Protein AF-A0ABD6IH82-F1 (afdb_monomer_lite)

pLDDT: mean 70.44, std 18.09, range [32.5, 90.94]

Radius of gyration: 16.3 Å; chains: 1; bounding box: 42×31×39 Å

Organism: Mesomycoplasma hyorhinis (NCBI:txid2100)

Structure (mmCIF, N/CA/C/O backbone):
data_AF-A0ABD6IH82-F1
#
_entry.id   AF-A0ABD6IH82-F1
#
loop_
_atom_site.group_PDB
_atom_site.id
_atom_site.type_symbol
_atom_site.label_atom_id
_atom_site.label_alt_id
_atom_site.label_comp_id
_atom_site.label_asym_id
_atom_site.label_entity_id
_atom_site.label_seq_id
_atom_site.pdbx_PDB_ins_code
_atom_site.Cartn_x
_atom_site.Cartn_y
_atom_site.Cartn_z
_atom_site.occupancy
_atom_site.B_iso_or_equiv
_atom_site.auth_seq_id
_atom_site.auth_comp_id
_atom_site.auth_asym_id
_atom_site.auth_atom_id
_atom_site.pdbx_PDB_model_num
ATOM 1 N N . MET A 1 1 ? 7.349 8.602 7.536 1.00 59.72 1 MET A N 1
ATOM 2 C CA . MET A 1 1 ? 7.451 7.784 6.302 1.00 59.72 1 MET A CA 1
ATOM 3 C C . MET A 1 1 ? 8.651 8.190 5.432 1.00 59.72 1 MET A C 1
ATOM 5 O O . MET A 1 1 ? 9.191 7.340 4.739 1.00 59.72 1 MET A O 1
ATOM 9 N N . SER A 1 2 ? 9.125 9.445 5.487 1.00 58.91 2 SER A N 1
ATOM 10 C CA . SER A 1 2 ? 10.232 9.987 4.671 1.00 58.91 2 SER A CA 1
ATOM 11 C C . SER A 1 2 ? 11.617 9.346 4.876 1.00 58.91 2 SER A C 1
ATOM 13 O O . SER A 1 2 ? 12.501 9.559 4.051 1.00 58.91 2 SER A O 1
ATOM 15 N N . THR A 1 3 ? 11.811 8.502 5.889 1.00 71.62 3 THR A N 1
ATOM 16 C CA . THR A 1 3 ? 13.088 7.821 6.177 1.00 71.62 3 THR A CA 1
ATOM 17 C C . THR A 1 3 ? 13.198 6.407 5.590 1.00 71.62 3 THR A C 1
ATOM 19 O O . THR A 1 3 ? 14.271 5.820 5.626 1.00 71.62 3 THR A O 1
ATOM 22 N N . LEU A 1 4 ? 12.127 5.854 5.003 1.00 79.88 4 LEU A N 1
ATOM 23 C CA . LEU A 1 4 ? 12.126 4.483 4.466 1.00 79.88 4 LEU A CA 1
ATOM 24 C C . LEU A 1 4 ? 13.007 4.335 3.216 1.00 79.88 4 LEU A C 1
ATOM 26 O O . LEU A 1 4 ? 12.887 5.124 2.280 1.00 79.88 4 LEU A O 1
ATOM 30 N N . ASN A 1 5 ? 13.841 3.303 3.155 1.00 83.94 5 ASN A N 1
ATOM 31 C CA . ASN A 1 5 ? 14.680 2.998 1.996 1.00 83.94 5 ASN A CA 1
ATOM 32 C C . ASN A 1 5 ? 14.365 1.581 1.516 1.00 83.94 5 ASN A C 1
ATOM 34 O O . ASN A 1 5 ? 14.526 0.656 2.291 1.00 83.94 5 ASN A O 1
ATOM 38 N N . LEU A 1 6 ? 13.938 1.409 0.260 1.00 80.75 6 LEU A N 1
ATOM 39 C CA . LEU A 1 6 ? 13.552 0.104 -0.302 1.00 80.75 6 LEU A CA 1
ATOM 40 C C . LEU A 1 6 ? 14.664 -0.955 -0.210 1.00 80.75 6 LEU A C 1
ATOM 42 O O . LEU A 1 6 ? 14.363 -2.139 -0.180 1.00 80.75 6 LEU A O 1
ATOM 46 N N . TYR A 1 7 ? 15.929 -0.533 -0.180 1.00 83.81 7 TYR A N 1
ATOM 47 C CA . TYR A 1 7 ? 17.094 -1.420 -0.117 1.00 83.81 7 TYR A CA 1
ATOM 48 C C . TYR A 1 7 ? 17.722 -1.479 1.285 1.00 83.81 7 TYR A C 1
ATOM 50 O O . TYR A 1 7 ? 18.913 -1.764 1.412 1.00 83.81 7 TYR A O 1
ATOM 58 N N . SER A 1 8 ? 16.956 -1.126 2.326 1.00 82.06 8 SER A N 1
ATOM 59 C CA . SER A 1 8 ? 17.375 -1.280 3.720 1.00 82.06 8 SER A CA 1
ATOM 60 C C . SER A 1 8 ? 17.322 -2.739 4.165 1.00 82.06 8 SER A C 1
ATOM 62 O O . SER A 1 8 ? 16.533 -3.539 3.655 1.00 82.06 8 SER A O 1
ATOM 64 N N . ASP A 1 9 ? 18.076 -3.050 5.216 1.00 78.38 9 ASP A N 1
ATOM 65 C CA . ASP A 1 9 ? 18.021 -4.363 5.863 1.00 78.38 9 ASP A CA 1
ATOM 66 C C . ASP A 1 9 ? 16.628 -4.698 6.405 1.00 78.38 9 ASP A C 1
ATOM 68 O O . ASP A 1 9 ? 16.255 -5.869 6.441 1.00 78.38 9 ASP A O 1
ATOM 72 N N . SER A 1 10 ? 15.811 -3.691 6.745 1.00 81.44 10 SER A N 1
ATOM 73 C CA . SER A 1 10 ? 14.444 -3.953 7.206 1.00 81.44 10 SER A CA 1
ATOM 74 C C . SER A 1 10 ? 13.550 -4.518 6.098 1.00 81.44 10 SER A C 1
ATOM 76 O O . SER A 1 10 ? 12.783 -5.433 6.379 1.00 81.44 10 SER A O 1
ATOM 78 N N . TYR A 1 11 ? 13.692 -4.094 4.832 1.00 82.00 11 TYR A N 1
ATOM 79 C CA . TYR A 1 11 ? 12.963 -4.727 3.721 1.00 82.00 11 TYR A CA 1
ATOM 80 C C . TYR A 1 11 ? 13.546 -6.079 3.326 1.00 82.00 11 TYR A C 1
ATOM 82 O O . TYR A 1 11 ? 12.783 -6.971 2.952 1.00 82.00 11 TYR A O 1
ATOM 90 N N . ASN A 1 12 ? 14.864 -6.250 3.451 1.00 81.25 12 ASN A N 1
ATOM 91 C CA . ASN A 1 12 ? 15.491 -7.548 3.224 1.00 81.25 12 ASN A CA 1
ATOM 92 C C . ASN A 1 12 ? 14.966 -8.590 4.225 1.00 81.25 12 ASN A C 1
ATOM 94 O O . ASN A 1 12 ? 14.560 -9.682 3.826 1.00 81.25 12 ASN A O 1
ATOM 98 N N . GLY A 1 13 ? 14.874 -8.219 5.508 1.00 80.69 13 GLY A N 1
ATOM 99 C CA . GLY A 1 13 ? 14.257 -9.039 6.551 1.00 80.69 13 GLY A CA 1
ATOM 100 C C . GLY A 1 13 ? 12.751 -9.223 6.355 1.00 80.69 13 GLY A C 1
ATOM 101 O O . GLY A 1 13 ? 12.252 -10.344 6.432 1.00 80.69 13 GLY A O 1
ATOM 102 N N . LEU A 1 14 ? 12.022 -8.148 6.031 1.00 84.12 14 LEU A N 1
ATOM 103 C CA . LEU A 1 14 ? 10.573 -8.190 5.812 1.00 84.12 14 LEU A CA 1
ATOM 104 C C . LEU A 1 14 ? 10.177 -9.128 4.672 1.00 84.12 14 LEU A C 1
ATOM 106 O O . LEU A 1 14 ? 9.120 -9.739 4.753 1.00 84.12 14 LEU A O 1
ATOM 110 N N . LEU A 1 15 ? 10.976 -9.204 3.606 1.00 81.88 15 LEU A N 1
ATOM 111 C CA . LEU A 1 15 ? 10.639 -9.949 2.389 1.00 81.88 15 LEU A CA 1
ATOM 112 C C . LEU A 1 15 ? 11.445 -11.240 2.225 1.00 81.88 15 LEU A C 1
ATOM 114 O O . LEU A 1 15 ? 11.282 -11.936 1.220 1.00 81.88 15 LEU A O 1
ATOM 118 N N . SER A 1 16 ? 12.324 -11.535 3.193 1.00 85.12 16 SER A N 1
ATOM 119 C CA . SER A 1 16 ? 13.281 -12.645 3.127 1.00 85.12 16 SER A CA 1
ATOM 120 C C . SER A 1 16 ? 14.013 -12.676 1.776 1.00 85.12 16 SER A C 1
ATOM 122 O O . SER A 1 16 ? 14.136 -13.718 1.134 1.00 85.12 16 SER A O 1
ATOM 124 N N . ALA A 1 17 ? 14.438 -11.500 1.313 1.00 83.06 17 ALA A N 1
ATOM 125 C CA . ALA A 1 17 ? 15.015 -11.273 -0.007 1.00 83.06 17 ALA A CA 1
ATOM 126 C C . ALA A 1 17 ? 16.213 -10.337 0.088 1.00 83.06 17 ALA A C 1
ATOM 128 O O . ALA A 1 17 ? 16.309 -9.533 1.006 1.00 83.06 17 ALA A O 1
ATOM 129 N N . ASN A 1 18 ? 17.131 -10.428 -0.870 1.00 86.62 18 ASN A N 1
ATOM 130 C CA . ASN A 1 18 ? 18.257 -9.503 -0.948 1.00 86.62 18 ASN A CA 1
ATOM 131 C C . ASN A 1 18 ? 17.944 -8.323 -1.886 1.00 86.62 18 ASN A C 1
ATOM 133 O O . ASN A 1 18 ? 16.991 -8.336 -2.670 1.00 86.62 18 ASN A O 1
ATOM 137 N N . ASN A 1 19 ? 18.816 -7.314 -1.873 1.00 85.94 19 ASN A N 1
ATOM 138 C CA . ASN A 1 19 ? 18.687 -6.136 -2.734 1.00 85.94 19 ASN A CA 1
ATOM 139 C C . ASN A 1 19 ? 18.620 -6.476 -4.236 1.00 85.94 19 ASN A C 1
ATOM 141 O O . ASN A 1 19 ? 17.974 -5.756 -5.000 1.00 85.94 19 ASN A O 1
ATOM 145 N N . THR A 1 20 ? 19.283 -7.547 -4.683 1.00 85.81 20 THR A N 1
ATOM 146 C CA . THR A 1 20 ? 19.250 -8.000 -6.083 1.00 85.81 20 THR A CA 1
ATOM 147 C C . THR A 1 20 ? 17.871 -8.525 -6.462 1.00 85.81 20 THR A C 1
ATOM 149 O O . THR A 1 20 ? 17.366 -8.195 -7.534 1.00 85.81 20 THR A O 1
ATOM 152 N N . ASP A 1 21 ? 17.229 -9.280 -5.578 1.00 84.69 21 ASP A N 1
ATOM 153 C CA . ASP A 1 21 ? 15.867 -9.757 -5.765 1.00 84.69 21 ASP A CA 1
ATOM 154 C C . ASP A 1 21 ? 14.880 -8.588 -5.748 1.00 84.69 21 ASP A C 1
ATOM 156 O O . ASP A 1 21 ? 14.118 -8.422 -6.699 1.00 84.69 21 ASP A O 1
ATOM 160 N N . LEU A 1 22 ? 14.977 -7.672 -4.780 1.00 83.44 22 LEU A N 1
ATOM 161 C CA . LEU A 1 22 ? 14.116 -6.481 -4.723 1.00 83.44 22 LEU A CA 1
ATOM 162 C C . LEU A 1 22 ? 14.184 -5.623 -5.995 1.00 83.44 22 LEU A C 1
ATOM 164 O O . LEU A 1 22 ? 13.160 -5.111 -6.460 1.00 83.44 22 LEU A O 1
ATOM 168 N N . LYS A 1 23 ? 15.364 -5.508 -6.616 1.00 85.25 23 LYS A N 1
ATOM 169 C CA . LYS A 1 23 ? 15.526 -4.808 -7.902 1.00 85.25 23 LYS A CA 1
ATOM 170 C C . LYS A 1 23 ? 14.705 -5.441 -9.032 1.00 85.25 23 LYS A C 1
ATOM 172 O O . LYS A 1 23 ? 14.200 -4.696 -9.872 1.00 85.25 23 LYS A O 1
ATOM 177 N N . LYS A 1 24 ? 14.490 -6.764 -9.030 1.00 83.19 24 LYS A N 1
ATOM 178 C CA . LYS A 1 24 ? 13.675 -7.477 -10.039 1.00 83.19 24 LYS A CA 1
ATOM 179 C C . LYS A 1 24 ? 12.186 -7.115 -9.983 1.00 83.19 24 LYS A C 1
ATOM 181 O O . LYS A 1 24 ? 11.457 -7.404 -10.925 1.00 83.19 24 LYS A O 1
ATOM 186 N N . LEU A 1 25 ? 11.719 -6.465 -8.912 1.00 80.00 25 LEU A N 1
ATOM 187 C CA . LEU A 1 25 ? 10.339 -5.968 -8.823 1.00 80.00 25 LEU A CA 1
ATOM 188 C C . LEU A 1 25 ? 10.145 -4.612 -9.509 1.00 80.00 25 LEU A C 1
ATOM 190 O O . LEU A 1 25 ? 9.008 -4.174 -9.682 1.00 80.00 25 LEU A O 1
ATOM 194 N N . PHE A 1 26 ? 11.237 -3.935 -9.883 1.00 84.19 26 PHE A N 1
ATOM 195 C CA . PHE A 1 26 ? 11.218 -2.632 -10.553 1.00 84.19 26 PHE A CA 1
ATOM 196 C C . PHE A 1 26 ? 10.407 -1.559 -9.799 1.00 84.19 26 PHE A C 1
ATOM 198 O O . PHE A 1 26 ? 9.746 -0.719 -10.413 1.00 84.19 26 PHE A O 1
ATOM 205 N N . LEU A 1 27 ? 10.466 -1.575 -8.460 1.00 86.56 27 LEU A N 1
ATOM 206 C CA . LEU A 1 27 ? 9.664 -0.697 -7.596 1.00 86.56 27 LEU A CA 1
ATOM 207 C C . LEU A 1 27 ? 10.336 0.627 -7.238 1.00 86.56 27 LEU A C 1
ATOM 209 O O . LEU A 1 27 ? 9.680 1.469 -6.650 1.00 86.56 27 LEU A O 1
ATOM 213 N N . LYS A 1 28 ? 11.612 0.867 -7.572 1.00 89.06 28 LYS A N 1
ATOM 214 C CA . LYS A 1 28 ? 12.347 2.060 -7.091 1.00 89.06 28 LYS A CA 1
ATOM 215 C C . LYS A 1 28 ? 11.585 3.375 -7.322 1.00 89.06 28 LYS A C 1
ATOM 217 O O . LYS A 1 28 ? 11.458 4.180 -6.403 1.00 89.06 28 LYS A O 1
ATOM 222 N N . LYS A 1 29 ? 11.059 3.579 -8.537 1.00 88.56 29 LYS A N 1
ATOM 223 C CA . LYS A 1 29 ? 10.294 4.785 -8.893 1.00 88.56 29 LYS A CA 1
ATOM 224 C C . LYS A 1 29 ? 8.963 4.853 -8.135 1.00 88.56 29 LYS A C 1
ATOM 226 O O . LYS A 1 29 ? 8.728 5.823 -7.420 1.00 88.56 29 LYS A O 1
ATOM 231 N N . SER A 1 30 ? 8.138 3.806 -8.233 1.00 87.75 30 SER A N 1
ATOM 232 C CA . SER A 1 30 ? 6.827 3.773 -7.572 1.00 87.75 30 SER A CA 1
ATOM 233 C C . SER A 1 30 ? 6.945 3.827 -6.048 1.00 87.75 30 SER A C 1
ATOM 235 O O . SER A 1 30 ? 6.080 4.396 -5.392 1.00 87.75 30 SER A O 1
ATOM 237 N N . PHE A 1 31 ? 8.025 3.299 -5.475 1.00 90.94 31 PHE A N 1
ATOM 238 C CA . PHE A 1 31 ? 8.319 3.354 -4.049 1.00 90.94 31 PHE A CA 1
ATOM 239 C C . PHE A 1 31 ? 8.603 4.768 -3.575 1.00 90.94 31 PHE A C 1
ATOM 241 O O . PHE A 1 31 ? 8.020 5.200 -2.586 1.00 90.94 31 PHE A O 1
ATOM 248 N N . ASN A 1 32 ? 9.439 5.518 -4.293 1.00 90.69 32 ASN A N 1
ATOM 249 C CA . ASN A 1 32 ? 9.712 6.909 -3.942 1.00 90.69 32 ASN A CA 1
ATOM 250 C C . ASN A 1 32 ? 8.440 7.767 -4.012 1.00 90.69 32 ASN A C 1
ATOM 252 O O . ASN A 1 32 ? 8.164 8.527 -3.086 1.00 90.69 32 ASN A O 1
ATOM 256 N N . GLU A 1 33 ? 7.631 7.590 -5.058 1.00 90.62 33 GLU A N 1
ATOM 257 C CA . GLU A 1 33 ? 6.341 8.277 -5.205 1.00 90.62 33 GLU A CA 1
ATOM 258 C C . GLU A 1 33 ? 5.363 7.900 -4.080 1.00 90.62 33 GLU A C 1
ATOM 260 O O . GLU A 1 33 ? 4.746 8.765 -3.454 1.00 90.62 33 GLU A O 1
ATOM 265 N N . THR A 1 34 ? 5.258 6.603 -3.777 1.00 90.12 34 THR A N 1
ATOM 266 C CA . THR A 1 34 ? 4.372 6.084 -2.728 1.00 90.12 34 THR A CA 1
ATOM 267 C C . THR A 1 34 ? 4.808 6.571 -1.362 1.00 90.12 34 THR A C 1
ATOM 269 O O . THR A 1 34 ? 3.975 7.016 -0.592 1.00 90.12 34 THR A O 1
ATOM 272 N N . LYS A 1 35 ? 6.102 6.542 -1.051 1.00 88.56 35 LYS A N 1
ATOM 273 C CA . LYS A 1 35 ? 6.659 6.973 0.234 1.00 88.56 35 LYS A CA 1
ATOM 274 C C . LYS A 1 35 ? 6.299 8.422 0.574 1.00 88.56 35 LYS A C 1
ATOM 276 O O . LYS A 1 35 ? 6.031 8.715 1.740 1.00 88.56 35 LYS A O 1
ATOM 281 N N . ILE A 1 36 ? 6.272 9.304 -0.428 1.00 89.62 36 ILE A N 1
ATOM 282 C CA . ILE A 1 36 ? 5.869 10.710 -0.277 1.00 89.62 36 ILE A CA 1
ATOM 283 C C . ILE A 1 36 ? 4.368 10.803 0.035 1.00 89.62 36 ILE A C 1
ATOM 285 O O . ILE A 1 36 ? 3.977 11.495 0.972 1.00 89.62 36 ILE A O 1
ATOM 289 N N . LYS A 1 37 ? 3.534 10.052 -0.695 1.00 88.25 37 LYS A N 1
ATOM 290 C CA . LYS A 1 37 ? 2.063 10.087 -0.579 1.00 88.25 37 LYS A CA 1
ATOM 291 C C . LYS A 1 37 ? 1.477 9.085 0.423 1.00 88.25 37 LYS A C 1
ATOM 293 O O . LYS A 1 37 ? 0.268 9.044 0.625 1.00 88.25 37 LYS A O 1
ATOM 298 N N . ALA A 1 38 ? 2.306 8.271 1.074 1.00 86.81 38 ALA A N 1
ATOM 299 C CA . ALA A 1 38 ? 1.860 7.124 1.864 1.00 86.81 38 ALA A CA 1
ATOM 300 C C . ALA A 1 38 ? 0.945 7.540 3.013 1.00 86.81 38 ALA A C 1
ATOM 302 O O . ALA A 1 38 ? -0.054 6.878 3.270 1.00 86.81 38 ALA A O 1
ATOM 303 N N . LYS A 1 39 ? 1.271 8.655 3.680 1.00 86.31 39 LYS A N 1
ATOM 304 C CA . LYS A 1 39 ? 0.459 9.192 4.778 1.00 86.31 39 LYS A CA 1
ATOM 305 C C . LYS A 1 39 ? -0.956 9.534 4.302 1.00 86.31 39 LYS A C 1
ATOM 307 O O . LYS A 1 39 ? -1.915 9.173 4.971 1.00 86.31 39 LYS A O 1
ATOM 312 N N . GLU A 1 40 ? -1.068 10.182 3.147 1.00 89.44 40 GLU A N 1
ATOM 313 C CA . GLU A 1 40 ? -2.345 10.565 2.544 1.00 89.44 40 GLU A CA 1
ATOM 314 C C . GLU A 1 40 ? -3.145 9.333 2.109 1.00 89.44 40 GLU A C 1
ATOM 316 O O . GLU A 1 40 ? -4.287 9.165 2.522 1.00 89.44 40 GLU A O 1
ATOM 321 N N . ILE A 1 41 ? -2.527 8.415 1.356 1.00 86.88 41 ILE A N 1
ATOM 322 C CA . ILE 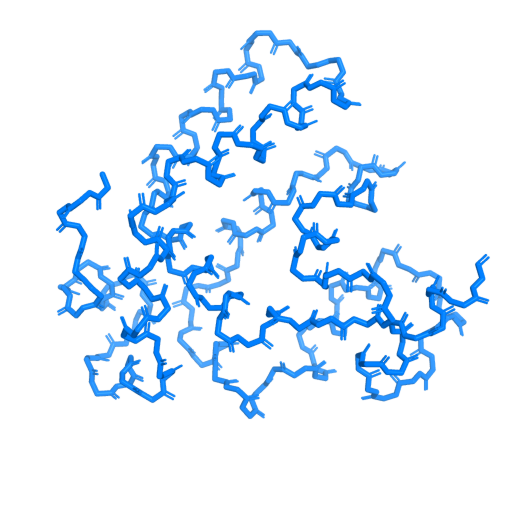A 1 41 ? -3.198 7.203 0.863 1.00 86.88 41 ILE A CA 1
ATOM 323 C C . ILE A 1 41 ? -3.716 6.360 2.033 1.00 86.88 41 ILE A C 1
ATOM 325 O O . ILE A 1 41 ? -4.879 5.970 2.042 1.00 86.88 41 ILE A O 1
ATOM 329 N N . ILE A 1 42 ? -2.874 6.103 3.037 1.00 87.62 42 ILE A N 1
ATOM 330 C CA . ILE A 1 42 ? -3.253 5.307 4.210 1.00 87.62 42 ILE A CA 1
ATOM 331 C C . ILE A 1 42 ? -4.347 6.012 5.019 1.00 87.62 42 ILE A C 1
ATOM 333 O O . ILE A 1 42 ? -5.275 5.346 5.469 1.00 87.62 42 ILE A O 1
ATOM 337 N N . SER A 1 43 ? -4.282 7.339 5.169 1.00 87.50 43 SER A N 1
ATOM 338 C CA . SER A 1 43 ? -5.344 8.101 5.834 1.00 87.50 43 SER A CA 1
ATOM 339 C C . SER A 1 43 ? -6.665 8.030 5.072 1.00 87.50 43 SER A C 1
ATOM 341 O O . SER A 1 43 ? -7.708 7.882 5.697 1.00 87.50 43 SER A O 1
ATOM 343 N N . ASN A 1 44 ? -6.641 8.102 3.740 1.00 88.31 44 ASN A N 1
ATOM 344 C CA . ASN A 1 44 ? -7.851 7.995 2.924 1.00 88.31 44 ASN A CA 1
ATOM 345 C C . ASN A 1 44 ? -8.473 6.605 3.051 1.00 88.31 44 ASN A C 1
ATOM 347 O O . ASN A 1 44 ? -9.684 6.490 3.211 1.00 88.31 44 ASN A O 1
ATOM 351 N N . ILE A 1 45 ? -7.643 5.556 3.032 1.00 83.38 45 ILE A N 1
ATOM 352 C CA . ILE A 1 45 ? -8.083 4.181 3.279 1.00 83.38 45 ILE A CA 1
ATOM 353 C C . ILE A 1 45 ? -8.711 4.096 4.678 1.00 83.38 45 ILE A C 1
ATOM 355 O O . ILE A 1 45 ? -9.856 3.678 4.800 1.00 83.38 45 ILE A O 1
ATOM 359 N N . PHE A 1 46 ? -8.017 4.560 5.721 1.00 84.62 46 PHE A N 1
ATOM 360 C CA . PHE A 1 46 ? -8.523 4.566 7.097 1.00 84.62 46 PHE A CA 1
ATOM 361 C C . PHE A 1 46 ? -9.878 5.279 7.224 1.00 84.62 46 PHE A C 1
ATOM 363 O O . PHE A 1 46 ? -10.833 4.684 7.715 1.00 84.62 46 PHE A O 1
ATOM 370 N N . ASN A 1 47 ? -9.988 6.511 6.723 1.00 84.50 47 ASN A N 1
ATOM 371 C CA . ASN A 1 47 ? -11.216 7.307 6.793 1.00 84.50 47 ASN A CA 1
ATOM 372 C C . ASN A 1 47 ? -12.368 6.650 6.029 1.00 84.50 47 ASN A C 1
ATOM 374 O O . ASN A 1 47 ? -13.494 6.624 6.516 1.00 84.50 47 ASN A O 1
ATOM 378 N N . PHE A 1 48 ? -12.090 6.073 4.858 1.00 80.25 48 PHE A N 1
ATOM 379 C CA . PHE A 1 48 ? -13.082 5.311 4.109 1.00 80.25 48 PHE A CA 1
ATOM 380 C C . PHE A 1 48 ? -13.636 4.140 4.934 1.00 80.25 48 PHE A C 1
ATOM 382 O O . PHE A 1 48 ? -14.848 3.939 4.974 1.00 80.25 48 PHE A O 1
ATOM 389 N N . TYR A 1 49 ? -12.787 3.398 5.651 1.00 74.00 49 TYR A N 1
ATOM 390 C CA . TYR A 1 49 ? -13.243 2.308 6.525 1.00 74.00 49 TYR A CA 1
ATOM 391 C C . TYR A 1 49 ? -14.040 2.795 7.728 1.00 74.00 49 TYR A C 1
ATOM 393 O O . TYR A 1 49 ? -15.105 2.253 8.009 1.00 74.00 49 TYR A O 1
ATOM 401 N N . VAL A 1 50 ? -13.548 3.830 8.407 1.00 76.19 50 VAL A N 1
ATOM 402 C CA . VAL A 1 50 ? -14.222 4.417 9.571 1.00 76.19 50 VAL A CA 1
ATOM 403 C C . VAL A 1 50 ? -15.613 4.942 9.206 1.00 76.19 50 VAL A C 1
ATOM 405 O O . VAL A 1 50 ? -16.537 4.810 9.998 1.00 76.19 50 VAL A O 1
ATOM 408 N N . ASN A 1 51 ? -15.767 5.518 8.012 1.00 77.19 51 ASN A N 1
ATOM 409 C CA . ASN A 1 51 ? -17.035 6.093 7.562 1.00 77.19 51 ASN A CA 1
ATOM 410 C C . ASN A 1 51 ? -17.976 5.052 6.936 1.00 77.19 51 ASN A C 1
ATOM 412 O O . ASN A 1 51 ? -19.190 5.227 6.979 1.00 77.19 51 ASN A O 1
ATOM 416 N N . SER A 1 52 ? -17.439 3.990 6.324 1.00 66.56 52 SER A N 1
ATOM 417 C CA . SER A 1 52 ? -18.248 2.940 5.681 1.00 66.56 52 SER A CA 1
ATOM 418 C C . SER A 1 52 ? -18.818 1.923 6.670 1.00 66.56 52 SER A C 1
ATOM 420 O O . SER A 1 52 ? -19.816 1.269 6.370 1.00 66.56 52 SER A O 1
ATOM 422 N N . VAL A 1 53 ? -18.200 1.778 7.843 1.00 62.50 53 VAL A N 1
ATOM 423 C CA . VAL A 1 53 ? -18.604 0.831 8.882 1.00 62.50 53 VAL A CA 1
ATOM 424 C C . VAL A 1 53 ? -18.670 1.601 10.197 1.00 62.50 53 VAL A C 1
ATOM 426 O O . VAL A 1 53 ? -17.662 2.158 10.609 1.00 62.50 53 VAL A O 1
ATOM 429 N N . ASN A 1 54 ? -19.821 1.614 10.878 1.00 63.38 54 ASN A N 1
ATOM 430 C CA . ASN A 1 54 ? -19.972 2.180 12.229 1.00 63.38 54 ASN A CA 1
ATOM 431 C C . ASN A 1 54 ? -19.093 1.413 13.242 1.00 63.38 54 ASN A C 1
ATOM 433 O O . ASN A 1 54 ? -19.577 0.538 13.963 1.00 63.38 54 ASN A O 1
ATOM 437 N N . ILE A 1 55 ? -17.785 1.676 13.241 1.00 72.94 55 ILE A N 1
ATOM 438 C CA . ILE A 1 55 ? -16.797 1.029 14.106 1.00 72.94 55 ILE A CA 1
ATOM 439 C C . ILE A 1 55 ? -16.633 1.795 15.418 1.00 72.94 55 ILE A C 1
ATOM 441 O O . ILE A 1 55 ? -16.697 3.026 15.448 1.00 72.94 55 ILE A O 1
ATOM 445 N N . THR A 1 56 ? -16.405 1.057 16.504 1.00 81.12 56 THR A N 1
ATOM 446 C CA . THR A 1 56 ? -16.191 1.629 17.841 1.00 81.12 56 THR A CA 1
ATOM 447 C C . THR A 1 56 ? -14.843 2.347 17.929 1.00 81.12 56 THR A C 1
ATOM 449 O O . THR A 1 56 ? -13.940 2.103 17.123 1.00 81.12 56 THR A O 1
ATOM 452 N N . ASP A 1 57 ? -14.662 3.211 18.927 1.00 83.88 57 ASP A N 1
ATOM 453 C CA . ASP A 1 57 ? -13.389 3.917 19.117 1.00 83.88 57 ASP A CA 1
ATOM 454 C C . ASP A 1 57 ? -12.220 2.955 19.395 1.00 83.88 57 ASP A C 1
ATOM 456 O O . ASP A 1 57 ? -11.140 3.124 18.824 1.00 83.88 57 ASP A O 1
ATOM 460 N N . ASP A 1 58 ? -12.465 1.856 20.114 1.00 84.94 58 ASP A N 1
ATOM 461 C CA . ASP A 1 58 ? -11.493 0.768 20.291 1.00 84.94 58 ASP A CA 1
ATOM 462 C C . ASP A 1 58 ? -11.046 0.157 18.954 1.00 84.94 58 ASP A C 1
ATOM 464 O O . ASP A 1 58 ? -9.870 -0.154 18.750 1.00 84.94 58 ASP A O 1
ATOM 468 N N . GLN A 1 59 ? -11.975 -0.018 18.008 1.00 81.25 59 GLN A N 1
ATOM 469 C CA . GLN A 1 59 ? -11.669 -0.553 16.680 1.00 81.25 59 GLN A CA 1
ATOM 470 C C . GLN A 1 59 ? -10.846 0.439 15.854 1.00 81.25 59 GLN A C 1
ATOM 472 O O . GLN A 1 59 ? -9.894 0.026 15.186 1.00 81.25 59 GLN A O 1
ATOM 477 N N . LYS A 1 60 ? -11.147 1.742 15.946 1.00 83.94 60 LYS A N 1
ATOM 478 C CA . LYS A 1 60 ? -10.336 2.798 15.317 1.00 83.94 60 LYS A CA 1
ATOM 479 C C . LYS A 1 60 ? -8.912 2.797 15.868 1.00 83.94 60 LYS A C 1
ATOM 481 O O . LYS A 1 60 ? -7.958 2.846 15.090 1.00 83.94 60 LYS A O 1
ATOM 486 N N . GLN A 1 61 ? -8.757 2.693 17.190 1.00 86.50 61 GLN A N 1
ATOM 487 C CA . GLN A 1 61 ? -7.446 2.679 17.835 1.00 86.50 61 GLN A CA 1
ATOM 488 C C . GLN A 1 61 ? -6.633 1.443 17.436 1.00 86.50 61 GLN A C 1
ATOM 490 O O . GLN A 1 61 ? -5.471 1.575 17.052 1.00 86.50 61 GLN A O 1
ATOM 495 N N . ARG A 1 62 ? -7.244 0.250 17.439 1.00 85.38 62 ARG A N 1
ATOM 496 C CA . ARG A 1 62 ? -6.590 -0.986 16.969 1.00 85.38 62 ARG A CA 1
ATOM 497 C C . ARG A 1 62 ? -6.130 -0.871 15.519 1.00 85.38 62 ARG A C 1
ATOM 499 O O . ARG A 1 62 ? -5.005 -1.255 15.204 1.00 85.38 62 ARG A O 1
ATOM 506 N N . LEU A 1 63 ? -6.964 -0.303 14.647 1.00 83.81 63 LEU A N 1
ATOM 507 C CA . LEU A 1 63 ? -6.617 -0.093 13.245 1.00 83.81 63 LEU A CA 1
ATOM 508 C C . LEU A 1 63 ? -5.444 0.889 13.087 1.00 83.81 63 LEU A C 1
ATOM 510 O O . LEU A 1 63 ? -4.514 0.620 12.325 1.00 83.81 63 LEU A O 1
ATOM 514 N N . ALA A 1 64 ? -5.442 1.992 13.839 1.00 87.31 64 ALA A N 1
ATOM 515 C CA . ALA A 1 64 ? -4.348 2.962 13.833 1.00 87.31 64 ALA A CA 1
ATOM 516 C C . ALA A 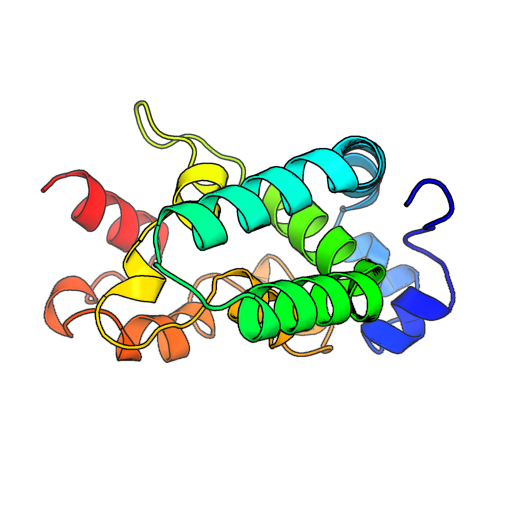1 64 ? -3.021 2.347 14.315 1.00 87.31 64 ALA A C 1
ATOM 518 O O . ALA A 1 64 ? -1.979 2.548 13.681 1.00 87.31 64 ALA A O 1
ATOM 519 N N . THR A 1 65 ? -3.053 1.550 15.387 1.00 89.25 65 THR A N 1
ATOM 520 C CA . THR A 1 65 ? -1.884 0.808 15.884 1.00 89.25 65 THR A CA 1
ATOM 521 C C . THR A 1 65 ? -1.369 -0.175 14.835 1.00 89.25 65 THR A C 1
ATOM 523 O O . THR A 1 65 ? -0.186 -0.138 14.494 1.00 89.25 65 THR A O 1
ATOM 526 N N . LYS A 1 66 ? -2.263 -0.958 14.217 1.00 87.06 66 LYS A N 1
ATOM 527 C CA . LYS A 1 66 ? -1.906 -1.926 13.171 1.00 87.06 66 LYS A CA 1
ATOM 528 C C . LYS A 1 66 ? -1.234 -1.254 11.967 1.00 87.06 66 LYS A C 1
ATOM 530 O O . LYS A 1 66 ? -0.232 -1.759 11.459 1.00 87.06 66 LYS A O 1
ATOM 535 N N . ILE A 1 67 ? -1.723 -0.086 11.539 1.00 87.94 67 ILE A N 1
ATOM 536 C CA . ILE A 1 67 ? -1.092 0.725 10.484 1.00 87.94 67 ILE A CA 1
ATOM 537 C C . ILE A 1 67 ? 0.320 1.166 10.889 1.00 87.94 67 ILE A C 1
ATOM 539 O O . ILE A 1 67 ? 1.248 1.095 10.080 1.00 87.94 67 ILE A O 1
ATOM 543 N N . LYS A 1 68 ? 0.490 1.643 12.127 1.00 88.31 68 LYS A N 1
ATOM 544 C CA . LYS A 1 68 ? 1.775 2.141 12.635 1.00 88.31 68 LYS A CA 1
ATOM 545 C C . LYS A 1 68 ? 2.827 1.031 12.689 1.00 88.31 68 LYS A C 1
ATOM 547 O O . LYS A 1 68 ? 3.959 1.260 12.260 1.00 88.31 68 LYS A O 1
ATOM 552 N N . GLU A 1 69 ? 2.445 -0.148 13.170 1.00 89.94 69 GLU A N 1
ATOM 553 C CA . GLU A 1 69 ? 3.311 -1.329 13.274 1.00 89.94 69 GLU A CA 1
ATOM 554 C C . GLU A 1 69 ? 3.704 -1.881 11.898 1.00 89.94 69 GLU A C 1
ATOM 556 O O . GLU A 1 69 ? 4.842 -2.288 11.694 1.00 89.94 69 GLU A O 1
ATOM 561 N N . ASN A 1 70 ? 2.801 -1.810 10.915 1.00 87.62 70 ASN A N 1
ATOM 562 C CA . ASN A 1 70 ? 3.005 -2.386 9.581 1.00 87.62 70 ASN A CA 1
ATOM 563 C C . ASN A 1 70 ? 3.369 -1.351 8.506 1.00 87.62 70 ASN A C 1
ATOM 565 O O . ASN A 1 70 ? 3.234 -1.613 7.308 1.00 87.62 70 ASN A O 1
ATOM 569 N N . LYS A 1 71 ? 3.843 -0.167 8.909 1.00 87.81 71 LYS A N 1
ATOM 570 C CA . LYS A 1 71 ? 4.107 0.970 8.010 1.00 87.81 71 LYS A CA 1
ATOM 571 C C . LYS A 1 71 ? 4.993 0.614 6.808 1.00 87.81 71 LYS A C 1
ATOM 573 O O . LYS A 1 71 ? 4.740 1.078 5.702 1.00 87.81 71 LYS A O 1
ATOM 578 N N . GLU A 1 72 ? 6.020 -0.207 7.014 1.00 87.88 72 GLU A N 1
ATOM 579 C CA . GLU A 1 72 ? 6.994 -0.578 5.978 1.00 87.88 72 GLU A CA 1
ATOM 580 C C . GLU A 1 72 ? 6.346 -1.500 4.949 1.00 87.88 72 GLU A C 1
ATOM 582 O O . GLU A 1 72 ? 6.349 -1.223 3.750 1.00 87.88 72 GLU A O 1
ATOM 587 N N . LYS A 1 73 ? 5.661 -2.534 5.440 1.00 85.75 73 LYS A N 1
ATOM 588 C CA . LYS A 1 73 ? 4.899 -3.470 4.619 1.00 85.75 73 LYS A CA 1
ATOM 589 C C . LYS A 1 73 ? 3.817 -2.774 3.799 1.00 85.75 73 LYS A C 1
ATOM 591 O O . LYS A 1 73 ? 3.714 -3.010 2.598 1.00 85.75 73 LYS A O 1
ATOM 596 N N . LEU A 1 74 ? 3.066 -1.860 4.414 1.00 87.44 74 LEU A N 1
ATOM 597 C CA . LEU A 1 74 ? 2.049 -1.070 3.722 1.00 87.44 74 LEU A CA 1
ATOM 598 C C . LEU A 1 74 ? 2.653 -0.213 2.606 1.00 87.44 74 LEU A C 1
ATOM 600 O O . LEU A 1 74 ? 2.137 -0.219 1.491 1.00 87.44 74 LEU A O 1
ATOM 604 N N . VAL A 1 75 ? 3.761 0.489 2.864 1.00 90.62 75 VAL A N 1
ATOM 605 C CA . VAL A 1 75 ? 4.434 1.292 1.831 1.00 90.62 75 VAL A CA 1
ATOM 606 C C . VAL A 1 75 ? 4.927 0.408 0.690 1.00 90.62 75 VAL A C 1
ATOM 608 O O . VAL A 1 75 ? 4.698 0.750 -0.470 1.00 90.62 75 VAL A O 1
ATOM 611 N N . PHE A 1 76 ? 5.540 -0.739 0.980 1.00 88.31 76 PHE A N 1
ATOM 612 C CA . PHE A 1 76 ? 5.986 -1.675 -0.051 1.00 88.31 76 PHE A CA 1
ATOM 613 C C . PHE A 1 76 ? 4.830 -2.187 -0.915 1.00 88.31 76 PHE A C 1
ATOM 615 O O . PHE A 1 76 ? 4.888 -2.080 -2.140 1.00 88.31 76 PHE A O 1
ATOM 622 N N . ILE A 1 77 ? 3.747 -2.665 -0.300 1.00 83.88 77 ILE A N 1
ATOM 623 C CA . ILE A 1 77 ? 2.599 -3.202 -1.038 1.00 83.88 77 ILE A CA 1
ATOM 624 C C . ILE A 1 77 ? 1.906 -2.106 -1.849 1.00 83.88 77 ILE A C 1
ATOM 626 O O . ILE A 1 77 ? 1.576 -2.322 -3.012 1.00 83.88 77 ILE A O 1
ATOM 630 N N . LEU A 1 78 ? 1.732 -0.904 -1.297 1.00 88.19 78 LEU A N 1
ATOM 631 C CA . LEU A 1 78 ? 1.184 0.224 -2.055 1.00 88.19 78 LEU A CA 1
ATOM 632 C C . LEU A 1 78 ? 2.081 0.595 -3.245 1.00 88.19 78 LEU A C 1
ATOM 634 O O . LEU A 1 78 ? 1.576 0.909 -4.322 1.00 88.19 78 LEU A O 1
ATOM 638 N N . SER A 1 79 ? 3.402 0.492 -3.091 1.00 88.38 79 SER A N 1
ATOM 639 C CA . SER A 1 79 ? 4.367 0.708 -4.179 1.00 88.38 79 SER A CA 1
ATOM 640 C C . SER A 1 79 ? 4.253 -0.356 -5.265 1.00 88.38 79 SER A C 1
ATOM 642 O O . SER A 1 79 ? 4.374 -0.048 -6.455 1.00 88.38 79 SER A O 1
ATOM 644 N N . TYR A 1 80 ? 3.991 -1.597 -4.856 1.00 83.75 80 TYR A N 1
ATOM 645 C CA . TYR A 1 80 ? 3.724 -2.721 -5.741 1.00 83.75 80 TYR A CA 1
ATOM 646 C C . TYR A 1 80 ? 2.418 -2.529 -6.524 1.00 83.75 80 TYR A C 1
ATOM 648 O O . TYR A 1 80 ? 2.417 -2.602 -7.754 1.00 83.75 80 TYR A O 1
ATOM 656 N N . LEU A 1 81 ? 1.328 -2.167 -5.837 1.00 82.50 81 LEU A N 1
ATOM 657 C CA . LEU A 1 81 ? 0.044 -1.834 -6.458 1.00 82.50 81 LEU A CA 1
ATOM 658 C C . LEU A 1 81 ? 0.168 -0.646 -7.418 1.00 82.50 81 LEU A C 1
ATOM 660 O O . LEU A 1 81 ? -0.365 -0.689 -8.524 1.00 82.50 81 LEU A O 1
ATOM 664 N N . ASN A 1 82 ? 0.927 0.388 -7.047 1.00 85.19 82 ASN A N 1
ATOM 665 C CA . ASN A 1 82 ? 1.195 1.527 -7.923 1.00 85.19 82 ASN A CA 1
ATOM 666 C C . ASN A 1 82 ? 1.953 1.135 -9.200 1.00 85.19 82 ASN A C 1
ATOM 668 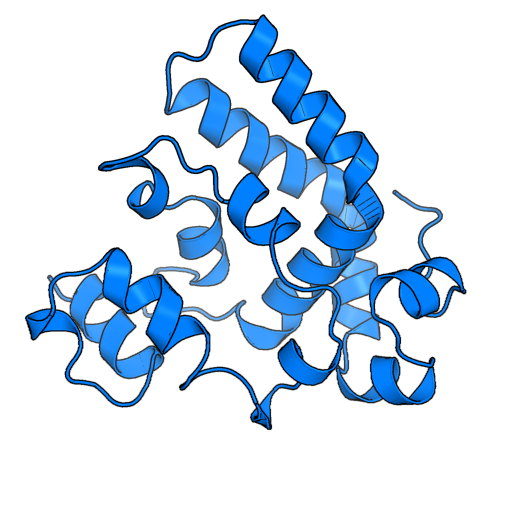O O . ASN A 1 82 ? 1.722 1.737 -10.245 1.00 85.19 82 ASN A O 1
ATOM 672 N N . ARG A 1 83 ? 2.837 0.133 -9.144 1.00 83.75 83 ARG A N 1
ATOM 673 C CA . ARG A 1 83 ? 3.632 -0.299 -10.303 1.00 83.75 83 ARG A CA 1
ATOM 674 C C . ARG A 1 83 ? 2.878 -1.232 -11.247 1.00 83.75 83 ARG A C 1
ATOM 676 O O . ARG A 1 83 ? 3.075 -1.126 -12.458 1.00 83.75 83 ARG A O 1
ATOM 683 N N . TRP A 1 84 ? 2.097 -2.158 -10.692 1.00 80.06 84 TRP A N 1
ATOM 684 C CA . TRP A 1 84 ? 1.546 -3.299 -11.434 1.00 80.06 84 TRP A CA 1
ATOM 685 C C . TRP A 1 84 ? 0.021 -3.281 -11.565 1.00 80.06 84 TRP A C 1
ATOM 687 O O . TRP A 1 84 ? -0.513 -3.918 -12.465 1.00 80.06 84 TRP A O 1
ATOM 697 N N . PHE A 1 85 ? -0.681 -2.521 -10.720 1.00 74.19 85 PHE A N 1
ATOM 698 C CA . PHE A 1 85 ? -2.148 -2.497 -10.662 1.00 74.19 85 PHE A CA 1
ATOM 699 C C . PHE A 1 85 ? -2.751 -1.094 -10.846 1.00 74.19 85 PHE A C 1
ATOM 701 O O . PHE A 1 85 ? -3.968 -0.923 -10.798 1.00 74.19 85 PHE A O 1
ATOM 708 N N . ASN A 1 86 ? -1.927 -0.074 -11.095 1.00 80.19 86 ASN A N 1
ATOM 709 C CA . ASN A 1 86 ? -2.376 1.297 -11.338 1.00 80.19 86 ASN A CA 1
ATOM 710 C C . ASN A 1 86 ? -2.700 1.545 -12.817 1.00 80.19 86 ASN A C 1
ATOM 712 O O . ASN A 1 86 ? -2.032 2.333 -13.484 1.00 80.19 86 ASN A O 1
ATOM 716 N N . PHE A 1 87 ? -3.717 0.860 -13.324 1.00 73.75 87 PHE A N 1
ATOM 717 C CA . PHE A 1 87 ? -4.213 1.030 -14.687 1.00 73.75 87 PHE A CA 1
ATOM 718 C C . PHE A 1 87 ? -5.703 1.377 -14.682 1.00 73.75 87 PHE A C 1
ATOM 720 O O . PHE A 1 87 ? -6.418 1.113 -13.710 1.00 73.75 87 PHE A O 1
ATOM 727 N N . ASN A 1 88 ? -6.160 1.989 -15.771 1.00 74.06 88 ASN A N 1
ATOM 728 C CA . ASN A 1 88 ? -7.561 2.342 -15.954 1.00 74.06 88 ASN A CA 1
ATOM 729 C C . ASN A 1 88 ? -8.276 1.250 -16.756 1.00 74.06 88 ASN A C 1
ATOM 731 O O . ASN A 1 88 ? -7.724 0.712 -17.714 1.00 74.06 88 ASN A O 1
ATOM 735 N N . ILE A 1 89 ? -9.510 0.950 -16.365 1.00 58.78 89 ILE A N 1
ATOM 736 C CA . ILE A 1 89 ? -10.471 0.159 -17.132 1.00 58.78 89 ILE A CA 1
ATOM 737 C C . ILE A 1 89 ? -11.653 1.089 -17.407 1.00 58.78 89 ILE A C 1
ATOM 739 O O . ILE A 1 89 ? -12.356 1.495 -16.477 1.00 58.78 89 ILE A O 1
ATOM 743 N N . ASN A 1 90 ? -11.866 1.454 -18.672 1.00 78.38 90 ASN A N 1
ATOM 744 C CA . ASN A 1 90 ? -12.829 2.485 -19.066 1.00 78.38 90 ASN A CA 1
ATOM 745 C C . ASN A 1 90 ? -12.613 3.776 -18.242 1.00 78.38 90 ASN A C 1
ATOM 747 O O . ASN A 1 90 ? -11.529 4.356 -18.265 1.00 78.38 90 ASN A O 1
ATOM 751 N N . ARG A 1 91 ? -13.628 4.199 -17.476 1.00 77.62 91 ARG A N 1
ATOM 752 C CA . ARG A 1 91 ? -13.600 5.386 -16.603 1.00 77.62 91 ARG A CA 1
ATOM 753 C C . ARG A 1 91 ? -13.097 5.131 -15.174 1.00 77.62 91 ARG A C 1
ATOM 755 O O . ARG A 1 91 ? -13.083 6.058 -14.371 1.00 77.62 91 ARG A O 1
ATOM 762 N N . TRP A 1 92 ? -12.719 3.900 -14.828 1.00 70.56 92 TRP A N 1
ATOM 763 C CA . TRP A 1 92 ? -12.365 3.508 -13.460 1.00 70.56 92 TRP A CA 1
ATOM 764 C C . TRP A 1 92 ? -10.878 3.186 -13.326 1.00 70.56 92 TRP A C 1
ATOM 766 O O . TRP A 1 92 ? -10.315 2.470 -14.149 1.00 70.56 92 TRP A O 1
ATOM 776 N N . ASN A 1 93 ? -10.236 3.654 -12.253 1.00 80.19 93 ASN A N 1
ATOM 777 C CA . ASN A 1 93 ? -8.876 3.237 -11.907 1.00 80.19 93 ASN A CA 1
ATOM 778 C C . ASN A 1 93 ? -8.916 1.965 -11.045 1.00 80.19 93 ASN A C 1
ATOM 780 O O . ASN A 1 93 ? -9.513 1.969 -9.965 1.00 80.19 93 ASN A O 1
ATOM 784 N N . PHE A 1 94 ? -8.265 0.890 -11.501 1.00 73.00 94 PHE A N 1
ATOM 785 C CA . PHE A 1 94 ? -8.343 -0.425 -10.859 1.00 73.00 94 PHE A CA 1
ATOM 786 C C . PHE A 1 94 ? -7.769 -0.428 -9.439 1.00 73.00 94 PHE A C 1
ATOM 788 O O . PHE A 1 94 ? -8.390 -0.957 -8.521 1.00 73.00 94 PHE A O 1
ATOM 795 N N . LYS A 1 95 ? -6.611 0.207 -9.231 1.00 82.38 95 LYS A N 1
ATOM 796 C CA . LYS A 1 95 ? -6.009 0.346 -7.900 1.00 82.38 95 LYS A CA 1
ATOM 797 C C . LYS A 1 95 ? -6.962 1.045 -6.932 1.00 82.38 95 LYS A C 1
ATOM 799 O O . LYS A 1 95 ? -7.144 0.569 -5.817 1.00 82.38 95 LYS A O 1
ATOM 804 N N . ASN A 1 96 ? -7.570 2.155 -7.347 1.00 83.56 96 ASN A N 1
ATOM 805 C CA . ASN A 1 96 ? -8.513 2.875 -6.495 1.00 83.56 96 ASN A CA 1
ATOM 806 C C . ASN A 1 96 ? -9.745 2.015 -6.194 1.00 83.56 96 ASN A C 1
ATOM 808 O O . ASN A 1 96 ? -10.154 1.929 -5.041 1.00 83.56 96 ASN A O 1
ATOM 812 N N . TRP A 1 97 ? -10.288 1.317 -7.193 1.00 78.12 97 TRP A N 1
ATOM 813 C CA . TRP A 1 97 ? -11.373 0.365 -6.970 1.00 78.12 97 TRP A CA 1
ATOM 814 C C . TRP A 1 97 ? -10.976 -0.727 -5.964 1.00 78.12 97 TRP A C 1
ATOM 816 O O . TRP A 1 97 ? -11.715 -0.982 -5.024 1.00 78.12 97 TRP A O 1
ATOM 826 N N . LEU A 1 98 ? -9.782 -1.315 -6.074 1.00 75.12 98 LEU A N 1
ATOM 827 C CA . LEU A 1 98 ? -9.308 -2.329 -5.127 1.00 75.12 98 LEU A CA 1
ATOM 828 C C . LEU A 1 98 ? -9.201 -1.781 -3.693 1.00 75.12 98 LEU A C 1
ATOM 830 O O . LEU A 1 98 ? -9.626 -2.447 -2.754 1.00 75.12 98 LEU A O 1
ATOM 834 N N . LEU A 1 99 ? -8.647 -0.576 -3.525 1.00 79.75 99 LEU A N 1
ATOM 835 C CA . LEU A 1 99 ? -8.416 0.038 -2.212 1.00 79.75 99 LEU A CA 1
ATOM 836 C C . LEU A 1 99 ? -9.702 0.529 -1.530 1.00 79.75 99 LEU A C 1
ATOM 838 O O . LEU A 1 99 ? -9.773 0.515 -0.302 1.00 79.75 99 LEU A O 1
ATOM 842 N N . PHE A 1 100 ? -10.696 0.951 -2.313 1.00 77.94 100 PHE A N 1
ATOM 843 C CA . PHE A 1 100 ? -11.924 1.592 -1.828 1.00 77.94 100 PHE A CA 1
ATOM 844 C C . PHE A 1 100 ? -13.200 0.812 -2.184 1.00 77.94 100 PHE A C 1
ATOM 846 O O . PHE A 1 100 ? -14.300 1.354 -2.122 1.00 77.94 100 PHE A O 1
ATOM 853 N N . SER A 1 101 ? -13.093 -0.455 -2.591 1.00 72.56 101 SER A N 1
ATOM 854 C CA . SER A 1 101 ? -14.280 -1.278 -2.845 1.00 72.56 101 SER A CA 1
ATOM 855 C C . SER A 1 101 ? -14.862 -1.825 -1.545 1.00 72.56 101 SER A C 1
ATOM 857 O O . SER A 1 101 ? -14.163 -2.389 -0.705 1.00 72.56 101 SER A O 1
ATOM 859 N N . ASN A 1 102 ? -16.190 -1.773 -1.440 1.00 59.56 102 ASN A N 1
ATOM 860 C CA . ASN A 1 102 ? -16.945 -2.425 -0.365 1.00 59.56 102 ASN A CA 1
ATOM 861 C C . ASN A 1 102 ? -17.038 -3.955 -0.530 1.00 59.56 102 ASN A C 1
ATOM 863 O O . ASN A 1 102 ? -17.709 -4.614 0.262 1.00 59.56 102 ASN A O 1
ATOM 867 N N . TRP A 1 103 ? -16.375 -4.540 -1.537 1.00 56.88 103 TRP A N 1
ATOM 868 C CA . TRP A 1 103 ? -16.393 -5.985 -1.795 1.00 56.88 103 TRP A CA 1
ATOM 869 C C . TRP A 1 103 ? -15.884 -6.791 -0.590 1.00 56.88 103 TRP A C 1
ATOM 871 O O . TRP A 1 103 ? -16.431 -7.844 -0.270 1.00 56.88 103 TRP A O 1
ATOM 881 N N . PHE A 1 104 ? -14.896 -6.261 0.134 1.00 55.72 104 PHE A N 1
ATOM 882 C CA . PHE A 1 104 ? -14.348 -6.892 1.339 1.00 55.72 104 PHE A CA 1
ATOM 883 C C . PHE A 1 104 ? -15.261 -6.779 2.569 1.00 55.72 104 PHE A C 1
ATOM 885 O O . PHE A 1 104 ? -15.095 -7.540 3.515 1.00 55.72 104 PHE A O 1
ATOM 892 N N . ASN A 1 105 ? -16.258 -5.888 2.535 1.00 52.56 105 ASN A N 1
ATOM 893 C CA . ASN A 1 105 ? -17.135 -5.587 3.667 1.00 52.56 105 ASN A CA 1
ATOM 894 C C . ASN A 1 105 ? -18.460 -6.371 3.654 1.00 52.56 105 ASN A C 1
ATOM 896 O O . ASN A 1 105 ? -19.209 -6.291 4.624 1.00 52.56 105 ASN A O 1
ATOM 900 N N . LYS A 1 106 ? -18.786 -7.109 2.579 1.00 47.69 106 LYS A N 1
ATOM 901 C CA . LYS A 1 106 ? -20.158 -7.609 2.358 1.00 47.69 106 LYS A CA 1
ATOM 902 C C . LYS A 1 106 ? -20.609 -8.702 3.338 1.00 47.69 106 LYS A C 1
ATOM 904 O O . LYS A 1 106 ? -21.765 -8.682 3.730 1.00 47.69 106 LYS A O 1
ATOM 909 N N . ASN A 1 107 ? -19.722 -9.613 3.760 1.00 43.78 107 ASN A N 1
ATOM 910 C CA . ASN A 1 107 ? -20.112 -10.783 4.578 1.00 43.78 107 ASN A CA 1
ATOM 911 C C . ASN A 1 107 ? -19.241 -11.029 5.826 1.00 43.78 107 ASN A C 1
ATOM 913 O O . ASN A 1 107 ? -19.620 -11.789 6.714 1.00 43.78 107 ASN A O 1
ATOM 917 N N . LYS A 1 108 ? -18.074 -10.388 5.919 1.00 49.59 108 LYS A N 1
ATOM 918 C CA . LYS A 1 108 ? -17.202 -10.335 7.100 1.00 49.59 108 LYS A CA 1
ATOM 919 C C . LYS A 1 108 ? -16.551 -8.958 7.060 1.00 49.59 108 LYS A C 1
ATOM 921 O O . LYS A 1 108 ? -16.205 -8.513 5.976 1.00 49.59 108 LYS A O 1
ATOM 926 N N . LYS A 1 109 ? -16.403 -8.274 8.194 1.00 55.53 109 LYS A N 1
ATOM 927 C CA . LYS A 1 109 ? -15.738 -6.960 8.297 1.00 55.53 109 LYS A CA 1
ATOM 928 C C . LYS A 1 109 ? -14.225 -7.090 8.030 1.00 55.53 109 LYS A C 1
ATOM 930 O O . LYS A 1 109 ? -13.427 -6.870 8.932 1.00 55.53 109 LYS A O 1
ATOM 935 N N . VAL A 1 110 ? -13.826 -7.558 6.849 1.00 58.75 110 VAL A N 1
ATOM 936 C CA . VAL A 1 110 ? -12.421 -7.742 6.482 1.00 58.75 110 VAL A CA 1
ATOM 937 C C . VAL A 1 110 ? -11.964 -6.454 5.824 1.00 58.75 110 VAL A C 1
ATOM 939 O O . VAL A 1 110 ? -12.438 -6.094 4.753 1.00 58.75 110 VAL A O 1
ATOM 942 N N . LEU A 1 111 ? -11.054 -5.735 6.471 1.00 69.00 111 LEU A N 1
ATOM 943 C CA . LEU A 1 111 ? -10.534 -4.486 5.931 1.00 69.00 111 LEU A CA 1
ATOM 944 C C . LEU A 1 111 ? -9.522 -4.813 4.822 1.00 69.00 111 LEU A C 1
ATOM 946 O O . LEU A 1 111 ? -8.715 -5.732 4.981 1.00 69.00 111 LEU A O 1
ATOM 950 N N . ILE A 1 112 ? -9.466 -4.039 3.727 1.00 74.12 112 ILE A N 1
ATOM 951 C CA . ILE A 1 112 ? -8.363 -4.189 2.751 1.00 74.12 112 ILE A CA 1
ATOM 952 C C . ILE A 1 112 ? -7.011 -4.047 3.451 1.00 74.12 112 ILE A C 1
ATOM 954 O O . ILE A 1 112 ? -6.064 -4.728 3.092 1.00 74.12 112 ILE A O 1
ATOM 958 N N . LEU A 1 113 ? -6.921 -3.205 4.486 1.00 76.44 113 LEU A N 1
ATOM 959 C CA . LEU A 1 113 ? -5.707 -3.047 5.281 1.00 76.44 113 LEU A CA 1
ATOM 960 C C . LEU A 1 113 ? -5.299 -4.356 5.951 1.00 76.44 113 LEU A C 1
ATOM 962 O O . LEU A 1 113 ? -4.116 -4.682 5.935 1.00 76.44 113 LEU A O 1
ATOM 966 N N . ASP A 1 114 ? -6.257 -5.125 6.467 1.00 75.31 114 ASP A N 1
ATOM 967 C CA . ASP A 1 114 ? -5.982 -6.454 7.009 1.00 75.31 114 ASP A CA 1
ATOM 968 C C . ASP A 1 114 ? -5.473 -7.375 5.909 1.00 75.31 114 ASP A C 1
ATOM 970 O O . ASP A 1 114 ? -4.424 -7.985 6.064 1.00 75.31 114 ASP A O 1
ATOM 974 N N . TYR A 1 115 ? -6.133 -7.382 4.749 1.00 74.31 115 TYR A N 1
ATOM 975 C CA . TYR A 1 115 ? -5.698 -8.193 3.617 1.00 74.31 115 TYR A CA 1
ATOM 976 C C . TYR A 1 115 ? -4.269 -7.865 3.160 1.00 74.31 115 TYR A C 1
ATOM 978 O O . TYR A 1 115 ? -3.482 -8.779 2.916 1.00 74.31 115 TYR A O 1
ATOM 986 N N . LEU A 1 116 ? -3.925 -6.578 3.036 1.00 77.25 116 LEU A N 1
ATOM 987 C CA . LEU A 1 116 ? -2.587 -6.139 2.633 1.00 77.25 116 LEU A CA 1
ATOM 988 C C . LEU A 1 116 ? -1.556 -6.540 3.695 1.00 77.25 116 LEU A C 1
ATOM 990 O O . LEU A 1 116 ? -0.499 -7.069 3.365 1.00 77.25 116 LEU A O 1
ATOM 994 N N . ILE A 1 117 ? -1.863 -6.342 4.975 1.00 77.94 117 ILE A N 1
ATOM 995 C CA . ILE A 1 117 ? -0.953 -6.695 6.071 1.00 77.94 117 ILE A CA 1
ATOM 996 C C . ILE A 1 117 ? -0.772 -8.212 6.189 1.00 77.94 117 ILE A C 1
ATOM 998 O O . ILE A 1 117 ? 0.331 -8.664 6.492 1.00 77.94 117 ILE A O 1
ATOM 1002 N N . ASP A 1 118 ? -1.794 -8.997 5.866 1.00 74.69 118 ASP A N 1
ATOM 1003 C CA . ASP A 1 118 ? -1.761 -10.459 5.916 1.00 74.69 118 ASP A CA 1
ATOM 1004 C C . ASP A 1 118 ? -1.115 -11.091 4.668 1.00 74.69 118 ASP A C 1
ATOM 1006 O O . ASP A 1 118 ? -0.999 -12.318 4.580 1.00 74.69 118 ASP A O 1
ATOM 1010 N N . LEU A 1 119 ? -0.689 -10.294 3.675 1.00 70.81 119 LEU A N 1
ATOM 1011 C CA . LEU A 1 119 ?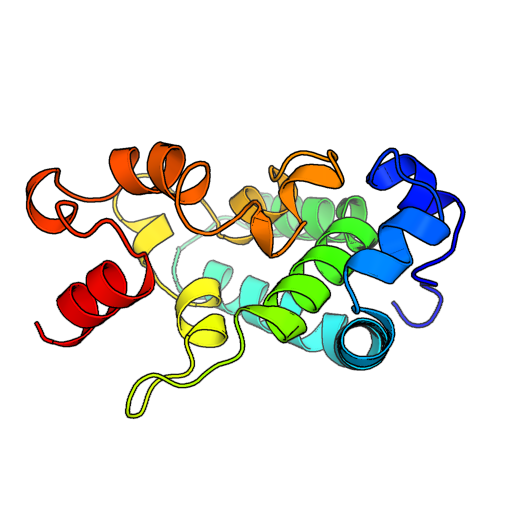 0.053 -10.829 2.532 1.00 70.81 119 LEU A CA 1
ATOM 1012 C C . LEU A 1 119 ? 1.363 -11.476 3.010 1.00 70.81 119 LEU A C 1
ATOM 1014 O O . LEU A 1 119 ? 2.076 -10.876 3.811 1.00 70.81 119 LEU A O 1
ATOM 1018 N N . PRO A 1 120 ? 1.722 -12.680 2.539 1.00 67.50 120 PRO A N 1
ATOM 1019 C CA . PRO A 1 120 ? 2.949 -13.344 2.945 1.00 67.50 120 PRO A CA 1
ATOM 1020 C C . PRO A 1 120 ? 4.188 -12.489 2.694 1.00 67.50 120 PRO A C 1
ATOM 1022 O O . PRO A 1 120 ? 4.295 -11.774 1.700 1.00 67.50 120 PRO A O 1
ATOM 1025 N N . ASN A 1 121 ? 5.159 -12.626 3.584 1.00 76.75 121 ASN A N 1
ATOM 1026 C CA . ASN A 1 121 ? 6.456 -11.962 3.513 1.00 76.75 121 ASN A CA 1
ATOM 1027 C C . ASN A 1 121 ? 7.413 -12.622 2.497 1.00 76.75 121 ASN A C 1
ATOM 1029 O O . ASN A 1 121 ? 8.605 -12.361 2.517 1.00 76.75 121 ASN A O 1
ATOM 1033 N N . ASP A 1 122 ? 6.920 -13.494 1.616 1.00 76.06 122 ASP A N 1
ATOM 1034 C CA . ASP A 1 122 ? 7.742 -14.166 0.608 1.00 76.06 122 ASP A CA 1
ATOM 1035 C C . ASP A 1 122 ? 7.818 -13.318 -0.665 1.00 76.06 122 ASP A C 1
ATOM 1037 O O . ASP A 1 122 ? 6.831 -13.161 -1.391 1.00 76.06 122 ASP A O 1
ATOM 1041 N N . PHE A 1 123 ? 9.014 -12.802 -0.951 1.00 68.31 123 PHE A N 1
ATOM 1042 C CA . PHE A 1 123 ? 9.330 -12.047 -2.159 1.00 68.31 123 PHE A CA 1
ATOM 1043 C C . PHE A 1 123 ? 8.805 -12.678 -3.458 1.00 68.31 123 PHE A C 1
ATOM 1045 O O . PHE A 1 123 ? 8.333 -11.953 -4.339 1.00 68.31 123 PHE A O 1
ATOM 1052 N N . LYS A 1 124 ? 8.854 -14.012 -3.595 1.00 70.00 124 LYS A N 1
ATOM 1053 C CA . LYS A 1 124 ? 8.436 -14.705 -4.827 1.00 70.00 124 LYS A CA 1
ATOM 1054 C C . LYS A 1 124 ? 6.972 -14.441 -5.164 1.00 70.00 124 LYS A C 1
ATOM 1056 O O . LYS A 1 124 ? 6.614 -14.419 -6.340 1.00 70.00 124 LYS A O 1
ATOM 1061 N N . GLN A 1 125 ? 6.142 -14.168 -4.157 1.00 67.81 125 GLN A N 1
ATOM 1062 C CA . GLN A 1 125 ? 4.740 -13.809 -4.356 1.00 67.81 125 GLN A CA 1
ATOM 1063 C C . GLN A 1 125 ? 4.550 -12.460 -5.047 1.00 67.81 125 GLN A C 1
ATOM 1065 O O . GLN A 1 125 ? 3.515 -12.225 -5.655 1.00 67.81 125 GLN A O 1
ATOM 1070 N N . TYR A 1 126 ? 5.548 -11.585 -5.008 1.00 70.12 126 TYR A N 1
ATOM 1071 C CA . TYR A 1 126 ? 5.474 -10.271 -5.633 1.00 70.12 126 TYR A CA 1
ATOM 1072 C C . TYR A 1 126 ? 6.088 -10.267 -7.042 1.00 70.12 126 TYR A C 1
ATOM 1074 O O . TYR A 1 126 ? 6.046 -9.253 -7.732 1.00 70.12 126 TYR A O 1
ATOM 1082 N N . LEU A 1 127 ? 6.635 -11.376 -7.547 1.00 64.25 127 LEU A N 1
ATOM 1083 C CA . LEU A 1 127 ? 7.193 -11.392 -8.902 1.00 64.25 127 LEU A CA 1
ATOM 1084 C C . LEU A 1 127 ? 6.084 -11.257 -9.970 1.00 64.25 127 LEU A C 1
ATOM 1086 O O . LEU A 1 127 ? 5.119 -12.024 -9.939 1.00 64.25 127 LEU A O 1
ATOM 1090 N N . PRO A 1 128 ? 6.221 -10.352 -10.963 1.00 57.97 128 PRO A N 1
ATOM 1091 C CA . PRO A 1 128 ? 5.175 -10.094 -11.966 1.00 57.97 128 PRO A CA 1
ATOM 1092 C C . PRO A 1 128 ? 4.745 -11.338 -12.754 1.00 57.97 128 PRO A C 1
ATOM 1094 O O . PRO A 1 128 ? 3.572 -11.505 -13.078 1.00 57.97 128 PRO A O 1
ATOM 1097 N N . HIS A 1 129 ? 5.686 -12.245 -13.028 1.00 56.59 129 HIS A N 1
ATOM 1098 C CA . HIS A 1 129 ? 5.426 -13.493 -13.751 1.00 56.59 129 HIS A CA 1
ATOM 1099 C C . HIS A 1 129 ? 4.747 -14.571 -12.888 1.00 56.59 129 HIS A C 1
ATOM 1101 O O . HIS A 1 129 ? 4.292 -15.583 -13.414 1.00 56.59 129 HIS A O 1
ATOM 1107 N N . TRP A 1 130 ? 4.704 -14.396 -11.564 1.00 49.38 130 TRP A N 1
ATOM 1108 C CA . TRP A 1 130 ? 4.136 -15.373 -10.634 1.00 49.38 130 TRP A CA 1
ATOM 1109 C C . TRP A 1 130 ? 2.674 -15.053 -10.267 1.00 49.38 130 TRP A C 1
ATOM 1111 O O . TRP A 1 130 ? 1.994 -15.893 -9.678 1.00 49.38 130 TRP A O 1
ATOM 1121 N N . TYR A 1 131 ? 2.158 -13.869 -10.637 1.00 49.22 131 TYR A N 1
ATOM 1122 C CA . TYR A 1 131 ? 0.972 -13.305 -9.983 1.00 49.22 131 TYR A CA 1
ATOM 1123 C C . TYR A 1 131 ? -0.019 -12.553 -10.896 1.00 49.22 131 TYR A C 1
ATOM 1125 O O . TYR A 1 131 ? -0.256 -11.356 -10.739 1.00 49.22 131 TYR A O 1
ATOM 1133 N N . PRO A 1 132 ? -0.757 -13.275 -11.759 1.00 45.94 132 PRO A N 1
ATOM 1134 C CA . PRO A 1 132 ? -2.201 -13.020 -11.680 1.00 45.94 132 PRO A CA 1
ATOM 1135 C C . PRO A 1 132 ? -3.110 -14.253 -11.648 1.00 45.94 132 PRO A C 1
ATOM 1137 O O . PRO A 1 132 ? -4.310 -14.078 -11.468 1.00 45.94 132 PRO A O 1
ATOM 1140 N N . SER A 1 133 ? -2.616 -15.490 -11.796 1.00 44.19 133 SER A N 1
ATOM 1141 C CA . SER A 1 133 ? -3.522 -16.636 -12.023 1.00 44.19 133 SER A CA 1
ATOM 1142 C C . SER A 1 133 ? -3.717 -17.600 -10.851 1.00 44.19 133 SER A C 1
ATOM 1144 O O . SER A 1 133 ? -4.734 -18.289 -10.836 1.00 44.19 133 SER A O 1
ATOM 1146 N N . ARG A 1 134 ? -2.798 -17.697 -9.874 1.00 39.03 134 ARG A N 1
ATOM 1147 C CA . ARG A 1 134 ? -2.860 -18.771 -8.853 1.00 39.03 134 ARG A CA 1
ATOM 1148 C C . ARG A 1 134 ? -3.115 -18.304 -7.419 1.00 39.03 134 ARG A C 1
ATOM 1150 O O . ARG A 1 134 ? -3.875 -18.956 -6.710 1.00 39.03 134 ARG A O 1
ATOM 1157 N N . TYR A 1 135 ? -2.555 -17.173 -6.997 1.00 41.41 135 TYR A N 1
ATOM 1158 C CA . TYR A 1 135 ? -2.767 -16.683 -5.631 1.00 41.41 135 TYR A CA 1
ATOM 1159 C C . TYR A 1 135 ? -4.070 -15.893 -5.474 1.00 41.41 135 TYR A C 1
ATOM 1161 O O . TYR A 1 135 ? -4.877 -16.200 -4.597 1.00 41.41 135 TYR A O 1
ATOM 1169 N N . TYR A 1 136 ? -4.334 -14.941 -6.380 1.00 43.94 136 TYR A N 1
ATOM 1170 C CA . TYR A 1 136 ? -5.640 -14.278 -6.449 1.00 43.94 136 TYR A CA 1
ATOM 1171 C C . TYR A 1 136 ? -6.762 -15.292 -6.697 1.00 43.94 136 TYR A C 1
ATOM 1173 O O . TYR A 1 136 ? -7.831 -15.155 -6.120 1.00 43.94 136 TYR A O 1
ATOM 1181 N N . LYS A 1 137 ? -6.487 -16.368 -7.448 1.00 39.50 137 LYS A N 1
ATOM 1182 C CA . LYS A 1 137 ? -7.400 -17.500 -7.641 1.00 39.50 137 LYS A CA 1
ATOM 1183 C C . LYS A 1 137 ? -7.903 -18.081 -6.325 1.00 39.50 137 LYS A C 1
ATOM 1185 O O . LYS A 1 137 ? -9.103 -18.101 -6.115 1.00 39.50 137 LYS A O 1
ATOM 1190 N N . ASN A 1 138 ? -7.023 -18.475 -5.409 1.00 40.41 138 ASN A N 1
ATOM 1191 C CA . ASN A 1 138 ? -7.459 -19.173 -4.197 1.00 40.41 138 ASN A CA 1
ATOM 1192 C C . ASN A 1 138 ? -8.168 -18.263 -3.176 1.00 40.41 138 ASN A C 1
ATOM 1194 O O . ASN A 1 138 ? -9.071 -18.732 -2.488 1.00 40.41 138 ASN A O 1
ATOM 1198 N N . LYS A 1 139 ? -7.800 -16.975 -3.073 1.00 42.09 139 LYS A N 1
ATOM 1199 C CA . LYS A 1 139 ? -8.452 -16.046 -2.127 1.00 42.09 139 LYS A CA 1
ATOM 1200 C C . LYS A 1 139 ? -9.695 -15.351 -2.695 1.00 42.09 139 LYS A C 1
ATOM 1202 O O . LYS A 1 139 ? -10.632 -15.129 -1.940 1.00 42.09 139 LYS A O 1
ATOM 1207 N N . ILE A 1 140 ? -9.752 -15.047 -3.995 1.00 39.75 140 ILE A N 1
ATOM 1208 C CA . ILE A 1 140 ? -10.939 -14.436 -4.629 1.00 39.75 140 ILE A CA 1
ATOM 1209 C C . ILE A 1 140 ? -12.046 -15.483 -4.846 1.00 39.75 140 ILE A C 1
ATOM 1211 O O . ILE A 1 140 ? -13.223 -15.164 -4.697 1.00 39.75 140 ILE A O 1
ATOM 1215 N N . GLN A 1 141 ? -11.690 -16.750 -5.092 1.00 38.59 141 GLN A N 1
ATOM 1216 C CA . GLN A 1 141 ? -12.643 -17.860 -5.256 1.00 38.59 141 GLN A CA 1
ATOM 1217 C C . GLN A 1 141 ? -13.444 -18.194 -3.981 1.00 38.59 141 GLN A C 1
ATOM 1219 O O . GLN A 1 141 ? -14.465 -18.867 -4.066 1.00 38.59 141 GLN A O 1
ATOM 1224 N N . GLY A 1 142 ? -13.014 -17.711 -2.809 1.00 39.41 142 GLY A N 1
ATOM 1225 C CA . GLY A 1 142 ? -13.783 -17.800 -1.562 1.00 39.41 142 GLY A CA 1
ATOM 1226 C C . GLY A 1 142 ? -14.747 -16.631 -1.319 1.00 39.41 142 GLY A C 1
ATOM 1227 O O . GLY A 1 142 ? -15.503 -16.674 -0.354 1.00 39.41 142 GLY A O 1
ATOM 1228 N N . VAL A 1 143 ? -14.701 -15.581 -2.146 1.00 38.69 143 VAL A N 1
ATOM 1229 C CA . VAL A 1 143 ? -15.447 -14.323 -1.937 1.00 38.69 143 VAL A CA 1
ATOM 1230 C C . VAL A 1 143 ? -16.391 -14.010 -3.110 1.00 38.69 143 VAL A C 1
ATOM 1232 O O . VAL A 1 143 ? -17.264 -13.161 -2.973 1.00 38.69 143 VAL A O 1
ATOM 1235 N N . VAL A 1 144 ? -16.254 -14.685 -4.258 1.00 38.19 144 VAL A N 1
ATOM 1236 C CA . VAL A 1 144 ? -17.098 -14.487 -5.452 1.00 38.19 144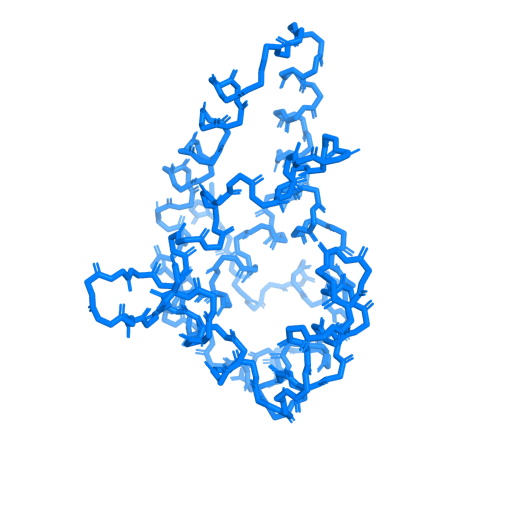 VAL A CA 1
ATOM 1237 C C . VAL A 1 144 ? -17.727 -15.820 -5.860 1.00 38.19 144 VAL A C 1
ATOM 1239 O O . VAL A 1 144 ? -17.046 -16.845 -5.822 1.00 38.19 144 VAL A O 1
ATOM 1242 N N . ASP A 1 145 ? -19.000 -15.802 -6.270 1.00 40.50 145 ASP A N 1
ATOM 1243 C CA . ASP A 1 145 ? -19.708 -16.987 -6.765 1.00 40.50 145 ASP A CA 1
ATOM 1244 C C . ASP A 1 145 ? -18.928 -17.7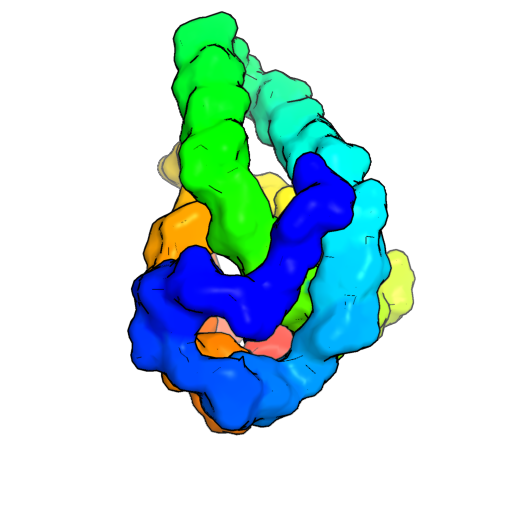22 -7.864 1.00 40.50 145 ASP A C 1
ATOM 1246 O O . ASP A 1 145 ? -18.313 -17.119 -8.753 1.00 40.50 145 ASP A O 1
ATOM 1250 N N . LYS A 1 146 ? -18.964 -19.060 -7.794 1.00 40.69 146 LYS A N 1
ATOM 1251 C CA . LYS A 1 146 ? -18.178 -19.975 -8.642 1.00 40.69 146 LYS A CA 1
ATOM 1252 C C . LYS A 1 146 ? -18.412 -19.766 -10.146 1.00 40.69 146 LYS A C 1
ATOM 1254 O O . LYS A 1 146 ? -17.521 -20.079 -10.937 1.00 40.69 146 LYS A O 1
ATOM 1259 N N . ASP A 1 147 ? -19.556 -19.213 -10.541 1.00 40.03 147 ASP A N 1
ATOM 1260 C CA . ASP A 1 147 ? -19.949 -19.054 -11.946 1.00 40.03 147 ASP A CA 1
ATOM 1261 C C . ASP A 1 147 ? -19.368 -17.804 -12.625 1.00 40.03 147 ASP A C 1
ATOM 1263 O O . ASP A 1 147 ? -19.064 -17.832 -13.822 1.00 40.03 147 ASP A O 1
ATOM 1267 N N . THR A 1 148 ? -19.059 -16.749 -11.866 1.00 41.62 148 THR A N 1
ATOM 1268 C CA . THR A 1 148 ? -18.385 -15.536 -12.375 1.00 41.62 148 THR A CA 1
ATOM 1269 C C . THR A 1 148 ? -16.919 -15.818 -12.752 1.00 41.62 148 THR A C 1
ATOM 1271 O O . THR A 1 148 ? -16.296 -15.093 -13.528 1.00 41.62 148 THR A O 1
ATOM 1274 N N . TYR A 1 149 ? -16.369 -16.922 -12.237 1.00 39.28 149 TYR A N 1
ATOM 1275 C CA . TYR A 1 149 ? -14.942 -17.220 -12.122 1.00 39.28 149 TYR A CA 1
ATOM 1276 C C . TYR A 1 149 ? -14.315 -17.999 -13.303 1.00 39.28 149 TYR A C 1
ATOM 1278 O O . TYR A 1 149 ? -13.109 -18.243 -13.325 1.00 39.28 149 TYR A O 1
ATOM 1286 N N . LYS A 1 150 ? -15.074 -18.388 -14.338 1.00 42.53 150 LYS A N 1
ATOM 1287 C CA . LYS A 1 150 ? -14.545 -19.232 -15.442 1.00 42.53 150 LYS A CA 1
ATOM 1288 C C . LYS A 1 150 ? -13.446 -18.589 -16.313 1.00 42.53 150 LYS A C 1
ATOM 1290 O O . LYS A 1 150 ? -12.910 -19.249 -17.202 1.00 42.53 150 LYS A O 1
ATOM 1295 N N . SER A 1 151 ? -13.068 -17.333 -16.090 1.00 38.09 151 SER A N 1
ATOM 1296 C CA . SER A 1 151 ? -12.025 -16.673 -16.874 1.00 38.09 151 SER A CA 1
ATOM 1297 C C . SER A 1 151 ? -10.627 -16.882 -16.281 1.00 38.09 151 SER A C 1
ATOM 1299 O O . SER A 1 151 ? -10.309 -16.369 -15.212 1.00 38.09 151 SER A O 1
ATOM 1301 N N . LYS A 1 152 ? -9.749 -17.571 -17.024 1.00 38.66 152 LYS A N 1
ATOM 1302 C CA . LYS A 1 152 ? -8.334 -17.846 -16.677 1.00 38.66 152 LYS A CA 1
ATOM 1303 C C . LYS A 1 152 ? -7.455 -16.594 -16.480 1.00 38.66 152 LYS A C 1
ATOM 1305 O O . LYS A 1 152 ? -6.293 -16.723 -16.105 1.00 38.66 152 LYS A O 1
ATOM 1310 N N . ASN A 1 153 ? -7.990 -15.404 -16.743 1.00 42.34 153 ASN A N 1
ATOM 1311 C CA . ASN A 1 153 ? -7.297 -14.128 -16.660 1.00 42.34 153 ASN A CA 1
ATOM 1312 C C . ASN A 1 153 ? -8.073 -13.190 -15.722 1.00 42.34 153 ASN A C 1
ATOM 1314 O O . ASN A 1 153 ? -9.268 -12.964 -15.923 1.00 42.34 153 ASN A O 1
ATOM 1318 N N . ILE A 1 154 ? -7.386 -12.636 -14.717 1.00 42.75 154 ILE A N 1
ATOM 1319 C CA . ILE A 1 154 ? -7.964 -11.683 -13.761 1.00 42.75 154 ILE A CA 1
ATOM 1320 C C . ILE A 1 154 ? -8.536 -10.453 -14.476 1.00 42.75 154 ILE A C 1
ATOM 1322 O O . ILE A 1 154 ? -9.560 -9.931 -14.065 1.00 42.75 154 ILE A O 1
ATOM 1326 N N . ILE A 1 155 ? -7.957 -10.056 -15.612 1.00 37.50 155 ILE A N 1
ATOM 1327 C CA . ILE A 1 155 ? -8.460 -8.952 -16.437 1.00 37.50 155 ILE A CA 1
ATOM 1328 C C . ILE A 1 155 ? -9.841 -9.298 -17.016 1.00 37.50 155 ILE A C 1
ATOM 1330 O O . ILE A 1 155 ? -10.757 -8.488 -16.949 1.00 37.50 155 ILE A O 1
ATOM 1334 N N . THR A 1 156 ? -10.033 -10.516 -17.524 1.00 39.34 156 THR A N 1
ATOM 1335 C CA . THR A 1 156 ? -11.318 -10.976 -18.081 1.00 39.34 156 THR A CA 1
ATOM 1336 C C . THR A 1 156 ? -12.388 -11.152 -16.997 1.00 39.34 156 THR A C 1
ATOM 1338 O O . THR A 1 156 ? -13.561 -10.877 -17.238 1.00 39.34 156 THR A O 1
ATOM 1341 N N . PHE A 1 157 ? -11.986 -11.559 -15.791 1.00 44.09 157 PHE A N 1
ATOM 1342 C CA . PHE A 1 157 ? -12.864 -11.618 -14.621 1.00 44.09 157 PHE A CA 1
ATOM 1343 C C . PHE A 1 157 ? -13.344 -10.215 -14.215 1.00 44.09 157 PHE A C 1
ATOM 1345 O O . PHE A 1 157 ? -14.533 -9.987 -14.007 1.00 44.09 157 PHE A O 1
ATOM 1352 N N . LEU A 1 158 ? -12.421 -9.252 -14.177 1.00 42.22 158 LEU A N 1
ATOM 1353 C CA . LEU A 1 158 ? -12.704 -7.863 -13.823 1.00 42.22 158 LEU A CA 1
ATOM 1354 C C . LEU A 1 158 ? -13.550 -7.143 -14.880 1.00 42.22 158 LEU A C 1
ATOM 1356 O O . LEU A 1 158 ? -14.449 -6.391 -14.516 1.00 42.22 158 LEU A O 1
ATOM 1360 N N . MET A 1 159 ? -13.334 -7.416 -16.172 1.00 39.47 159 MET A N 1
ATOM 1361 C CA . MET A 1 159 ? -14.205 -6.900 -17.238 1.00 39.47 159 MET A CA 1
ATOM 1362 C C . MET A 1 159 ? -15.648 -7.404 -17.106 1.00 39.47 159 MET A C 1
ATOM 1364 O O . MET A 1 159 ? -16.573 -6.667 -17.422 1.00 39.47 159 MET A O 1
ATOM 1368 N N . ARG A 1 160 ? -15.867 -8.630 -16.612 1.00 43.34 160 ARG A N 1
ATOM 1369 C CA . ARG A 1 160 ? -17.221 -9.159 -16.373 1.00 43.34 160 ARG A CA 1
ATOM 1370 C C . ARG A 1 160 ? -17.930 -8.485 -15.202 1.00 43.34 160 ARG A C 1
ATOM 1372 O O . ARG A 1 160 ? -19.115 -8.212 -15.314 1.00 43.34 160 ARG A O 1
ATOM 1379 N N . ILE A 1 161 ? -17.219 -8.197 -14.111 1.00 41.31 161 ILE A N 1
ATOM 1380 C CA . ILE A 1 161 ? -17.796 -7.514 -12.938 1.00 41.31 161 ILE A CA 1
ATOM 1381 C C . ILE A 1 161 ? -18.139 -6.049 -13.244 1.00 41.31 161 ILE A C 1
ATOM 1383 O O . ILE A 1 161 ? -19.088 -5.526 -12.683 1.00 41.31 161 ILE A O 1
ATOM 1387 N N . LEU A 1 162 ? -17.373 -5.380 -14.111 1.00 35.81 162 LEU A N 1
ATOM 1388 C CA . LEU A 1 162 ? -17.566 -3.956 -14.425 1.00 35.81 162 LEU A CA 1
ATOM 1389 C C . LEU A 1 162 ? -18.559 -3.688 -15.573 1.00 35.81 162 LEU A C 1
ATOM 1391 O O . LEU A 1 162 ? -18.880 -2.526 -15.819 1.00 35.81 162 LEU A O 1
ATOM 1395 N N . ASN A 1 163 ? -19.010 -4.735 -16.274 1.00 35.59 163 ASN A N 1
ATOM 1396 C CA . ASN A 1 163 ? -19.980 -4.662 -17.376 1.00 35.59 163 ASN A CA 1
ATOM 1397 C C . ASN A 1 163 ? -21.401 -5.122 -16.975 1.00 35.59 163 ASN A C 1
ATOM 1399 O O . ASN A 1 163 ? -22.263 -5.237 -17.844 1.00 35.59 163 ASN A O 1
ATOM 1403 N N . HIS A 1 164 ? -21.637 -5.374 -15.685 1.00 32.50 164 HIS A N 1
ATOM 1404 C CA . HIS A 1 164 ? -22.951 -5.589 -15.070 1.00 32.50 164 HIS A CA 1
ATOM 1405 C C . HIS A 1 164 ? -23.165 -4.547 -13.970 1.00 32.50 164 HIS A C 1
ATOM 1407 O O . HIS A 1 164 ? -24.336 -4.171 -13.756 1.00 32.50 164 HIS A O 1
#

Sequence (164 aa):
MSTLNLYSDSYNGLLSANNTDLKKLFLKKSFNETKIKAKEIISNIFNFYVNSVNITDDQKQRLATKIKENKEKLVFILSYLNRWFNFNINRWNFKNWLLFSNWFNKNKKVLILDYLIDLPNDFKQYLPHWYPSRYYKNKIQGVVDKDTYKSKNIITFLMRILNH

Secondary structure (DSSP, 8-state):
-TT--TTSHHHHHHHT--HHHHHTTT-HHHHHHHHHHHHHHHHHHHHHHHHHTT--HHHHHHHHHHHHHTHHHHHHHHHHHHHHT--EETTEEHHHHHHH-GGGGSSS---HHHHHHTS-S-GGGG-GGGSSSSHHHHHHTTTS-TTTT--SSHHHHHHHHHT-

InterPro domains:
  IPR011505 Peptidase M26, C-terminal domain [PF07580] (2-148)

Foldseek 3Di:
DVPDDCQDVVLCVLQVHHPVLSVLLVLRVLLVVLVVCVVVLVVVLLVLLVVVDVDDPVVSVVSVVLCVVCVNLSSVVSSLCVVQQQDDDVPDGRSCCLSNPCLCVDPDSQRVSNVSSPPDSHSVASRPVNDDAPPCVVVVPVRDDPVLPPDSGPVSSVVSVVVD